Protein AF-A0A937BD16-F1 (afdb_monomer_lite)

Structure (mmCIF, N/CA/C/O backbone):
data_AF-A0A937BD16-F1
#
_entry.id   AF-A0A937BD16-F1
#
loop_
_atom_site.group_PDB
_atom_site.id
_atom_site.type_symbol
_atom_site.label_atom_id
_atom_site.label_alt_id
_atom_site.label_comp_id
_atom_site.label_asym_id
_atom_site.label_entity_id
_atom_site.label_seq_id
_atom_site.pdbx_PDB_ins_code
_atom_site.Cartn_x
_atom_site.Cartn_y
_atom_site.Cartn_z
_atom_site.occupancy
_atom_site.B_iso_or_equiv
_atom_site.auth_seq_id
_atom_site.auth_comp_id
_atom_site.auth_asym_id
_atom_site.auth_atom_id
_atom_site.pdbx_PDB_model_num
ATOM 1 N N . MET A 1 1 ? 2.643 -15.070 -19.752 1.00 63.34 1 MET A N 1
ATOM 2 C CA . MET A 1 1 ? 2.554 -13.840 -18.942 1.00 63.34 1 MET A CA 1
ATOM 3 C C . MET A 1 1 ? 2.254 -14.269 -17.526 1.00 63.34 1 MET A C 1
ATOM 5 O O . MET A 1 1 ? 1.407 -15.140 -17.364 1.00 63.34 1 MET A O 1
ATOM 9 N N . ASN A 1 2 ? 2.993 -13.745 -16.554 1.00 79.44 2 ASN A N 1
ATOM 10 C CA . ASN A 1 2 ? 2.635 -13.888 -15.149 1.00 79.44 2 ASN A CA 1
ATOM 11 C C . ASN A 1 2 ? 1.475 -12.908 -14.878 1.00 79.44 2 ASN A C 1
ATOM 13 O O . ASN A 1 2 ? 1.660 -11.734 -15.192 1.00 79.44 2 ASN A O 1
ATOM 17 N N . PRO A 1 3 ? 0.291 -13.355 -14.421 1.00 86.94 3 PRO A N 1
ATOM 18 C CA . PRO A 1 3 ? -0.824 -12.451 -14.130 1.00 86.94 3 PRO A CA 1
ATOM 19 C C . PRO A 1 3 ? -0.621 -11.640 -12.841 1.00 86.94 3 PRO A C 1
ATOM 21 O O . PRO A 1 3 ? -1.367 -10.698 -12.613 1.00 86.94 3 PRO A O 1
ATOM 24 N N . TRP A 1 4 ? 0.372 -11.996 -12.023 1.00 92.56 4 TRP A N 1
ATOM 25 C CA . TRP A 1 4 ? 0.671 -11.321 -10.766 1.00 92.56 4 TRP A CA 1
ATOM 26 C C . TRP A 1 4 ? 1.426 -10.011 -10.982 1.00 92.56 4 TRP A C 1
ATOM 28 O O . TRP A 1 4 ? 2.419 -9.973 -11.716 1.00 92.56 4 TRP A O 1
ATOM 38 N N . LEU A 1 5 ? 0.974 -8.966 -10.292 1.00 94.94 5 LEU A N 1
ATOM 39 C CA . LEU A 1 5 ? 1.665 -7.690 -10.162 1.00 94.94 5 LEU A CA 1
ATOM 40 C C . L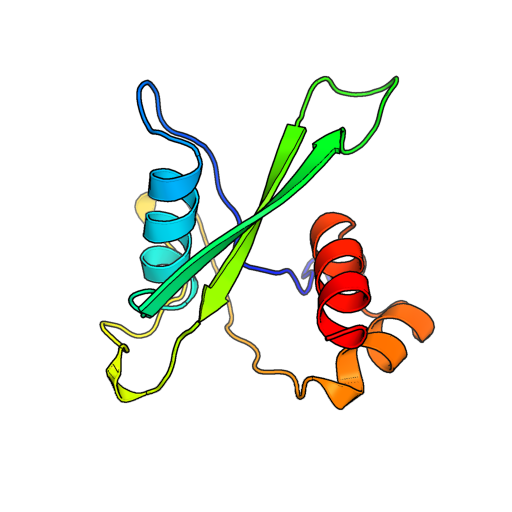EU A 1 5 ? 2.198 -7.550 -8.737 1.00 94.94 5 LEU A C 1
ATOM 42 O O . LEU A 1 5 ? 1.569 -8.000 -7.785 1.00 94.94 5 LEU A O 1
ATOM 46 N N . THR A 1 6 ? 3.361 -6.918 -8.597 1.00 95.44 6 THR A N 1
ATOM 47 C CA . THR A 1 6 ? 3.815 -6.439 -7.292 1.00 95.44 6 THR A CA 1
ATOM 48 C C . THR A 1 6 ? 3.297 -5.030 -7.091 1.00 95.44 6 THR A C 1
ATOM 50 O O . THR A 1 6 ? 3.624 -4.133 -7.876 1.00 95.44 6 THR A O 1
ATOM 53 N N . GLU A 1 7 ? 2.527 -4.841 -6.027 1.00 96.88 7 GLU A N 1
ATOM 54 C CA . GLU A 1 7 ? 1.837 -3.591 -5.746 1.00 96.88 7 GLU A CA 1
ATOM 55 C C . GLU A 1 7 ? 2.064 -3.149 -4.296 1.00 96.88 7 GLU A C 1
ATOM 57 O O . GLU A 1 7 ? 2.407 -3.947 -3.424 1.00 96.88 7 GLU A O 1
ATOM 62 N N . ILE A 1 8 ? 1.925 -1.849 -4.043 1.00 97.19 8 ILE A N 1
ATOM 63 C CA . ILE A 1 8 ? 1.685 -1.347 -2.687 1.00 97.19 8 ILE A CA 1
ATOM 64 C C . ILE A 1 8 ? 0.259 -1.673 -2.246 1.00 97.19 8 ILE A C 1
ATOM 66 O O . ILE A 1 8 ? -0.612 -1.862 -3.093 1.00 97.19 8 ILE A O 1
ATOM 70 N N . VAL A 1 9 ? 0.037 -1.598 -0.932 1.00 97.94 9 VAL A N 1
ATOM 71 C CA . VAL A 1 9 ? -1.296 -1.694 -0.335 1.00 97.94 9 VAL A CA 1
ATOM 72 C C . VAL A 1 9 ? -2.260 -0.699 -0.976 1.00 97.94 9 VAL A C 1
ATOM 74 O O . VAL A 1 9 ? -1.914 0.486 -1.118 1.00 97.94 9 VAL A O 1
ATOM 77 N N . ALA A 1 10 ? -3.454 -1.155 -1.347 1.00 97.25 10 ALA A N 1
ATOM 78 C CA . ALA A 1 10 ? -4.499 -0.304 -1.895 1.00 97.25 10 ALA A CA 1
ATOM 79 C C . ALA A 1 10 ? -5.873 -0.968 -1.843 1.00 97.25 10 ALA A C 1
ATOM 81 O O . ALA A 1 10 ? -6.022 -2.101 -2.259 1.00 97.25 10 ALA A O 1
ATOM 82 N N . GLY A 1 11 ? -6.902 -0.175 -1.557 1.00 96.00 11 GLY A N 1
ATOM 83 C CA . GLY A 1 11 ? -8.269 -0.615 -1.779 1.00 96.00 11 GLY A CA 1
ATOM 84 C C . GLY A 1 11 ? -9.265 0.530 -1.848 1.00 96.00 11 GLY A C 1
ATOM 85 O O . GLY A 1 11 ? -8.908 1.716 -1.923 1.00 96.00 11 GLY A O 1
ATOM 86 N N . GLY A 1 12 ? -10.534 0.152 -1.953 1.00 95.81 12 GLY A N 1
ATOM 87 C CA . GLY A 1 12 ? -11.638 1.072 -2.190 1.00 95.81 12 GLY A CA 1
ATOM 88 C C . GLY A 1 12 ? -11.989 1.894 -0.953 1.00 95.81 12 GLY A C 1
ATOM 89 O O . GLY A 1 12 ? -11.814 1.461 0.178 1.00 95.81 12 GLY A O 1
ATOM 90 N N . ILE A 1 13 ? -12.550 3.085 -1.170 1.00 96.69 13 ILE A N 1
ATOM 91 C CA . ILE A 1 13 ? -13.132 3.884 -0.086 1.00 96.69 13 ILE A CA 1
ATOM 92 C C . ILE A 1 13 ? -14.610 3.520 0.032 1.00 96.69 13 ILE A C 1
ATOM 94 O O . ILE A 1 13 ? -15.385 3.719 -0.913 1.00 96.69 13 ILE A O 1
ATOM 98 N N . SER A 1 14 ? -15.010 3.014 1.195 1.00 95.00 14 SER A N 1
ATOM 99 C CA . SER A 1 14 ? -16.399 2.656 1.472 1.00 95.00 14 SER A CA 1
ATOM 100 C C . SER A 1 14 ? -17.314 3.889 1.581 1.00 95.00 14 SER A C 1
ATOM 102 O O . SER A 1 14 ? -16.861 4.998 1.876 1.00 95.00 14 SER A O 1
ATOM 104 N N . PRO A 1 15 ? -18.638 3.752 1.367 1.00 96.06 15 PRO A N 1
ATOM 105 C CA . PRO A 1 15 ? -19.565 4.872 1.506 1.00 96.06 15 PRO A CA 1
ATOM 106 C C . PRO A 1 15 ? -19.511 5.518 2.900 1.00 96.06 15 PRO A C 1
ATOM 108 O O . PRO A 1 15 ? -19.911 4.915 3.892 1.00 96.06 15 PRO A O 1
ATOM 111 N N . GLY A 1 16 ? -19.069 6.777 2.956 1.00 96.81 16 GLY A N 1
ATOM 112 C CA . GLY A 1 16 ? -18.929 7.537 4.203 1.00 96.81 16 GLY A CA 1
ATOM 113 C C . GLY A 1 16 ? -17.604 7.326 4.941 1.00 96.81 16 GLY A C 1
ATOM 114 O O . GLY A 1 16 ? -17.442 7.898 6.014 1.00 96.81 16 GLY A O 1
ATOM 115 N N . GLU A 1 17 ? -16.684 6.542 4.379 1.00 97.75 17 GLU A N 1
ATOM 116 C CA . GLU A 1 17 ? -15.324 6.359 4.887 1.00 97.75 17 GLU A CA 1
ATOM 117 C C . GLU A 1 17 ? -14.415 7.505 4.415 1.00 97.75 17 GLU A C 1
ATOM 119 O O . GLU A 1 17 ? -14.483 7.937 3.259 1.00 97.75 17 GLU A O 1
ATOM 124 N N . ASP A 1 18 ? -13.570 8.014 5.312 1.00 97.44 18 ASP A N 1
ATOM 125 C CA . ASP A 1 18 ? -12.534 8.979 4.952 1.00 97.44 18 ASP A CA 1
ATOM 126 C C . ASP A 1 18 ? -11.337 8.264 4.302 1.00 97.44 18 ASP A C 1
ATOM 128 O O . ASP A 1 18 ? -11.008 7.126 4.621 1.00 97.44 18 ASP A O 1
ATOM 132 N N . GLU A 1 19 ? -10.631 8.945 3.395 1.00 97.56 19 GLU A N 1
ATOM 133 C CA . GLU A 1 19 ? -9.531 8.336 2.622 1.00 97.56 19 GLU A CA 1
ATOM 134 C C . GLU A 1 19 ? -8.388 7.803 3.506 1.00 97.56 19 GLU A C 1
ATOM 136 O O . GLU A 1 19 ? -7.694 6.865 3.123 1.00 97.56 19 GLU A O 1
ATOM 141 N N . GLU A 1 20 ? -8.172 8.428 4.666 1.00 98.00 20 GLU A N 1
ATOM 142 C CA . GLU A 1 20 ? -7.169 8.002 5.647 1.00 98.00 20 GLU A CA 1
ATOM 143 C C . GLU A 1 20 ? -7.616 6.753 6.413 1.00 98.00 20 GLU A C 1
ATOM 145 O O . GLU A 1 20 ? -6.794 5.869 6.641 1.00 98.00 20 GLU A O 1
ATOM 150 N N . ASP A 1 21 ? -8.909 6.649 6.740 1.00 98.31 21 ASP A N 1
ATOM 151 C CA . ASP A 1 21 ? -9.486 5.471 7.394 1.00 98.31 21 ASP A CA 1
ATOM 152 C C . ASP A 1 21 ? -9.460 4.261 6.455 1.00 98.31 21 ASP A C 1
ATOM 154 O O . ASP A 1 21 ? -9.057 3.179 6.877 1.00 98.31 21 ASP A O 1
ATOM 158 N N . ALA A 1 22 ? -9.780 4.464 5.171 1.00 98.25 22 ALA A N 1
ATOM 159 C CA . ALA A 1 22 ? -9.645 3.432 4.145 1.00 98.25 22 ALA A CA 1
ATOM 160 C C . ALA A 1 22 ? -8.194 2.938 4.062 1.00 98.25 22 ALA A C 1
ATOM 162 O O . ALA A 1 22 ? -7.926 1.758 4.245 1.00 98.25 22 ALA A O 1
ATOM 163 N N . ALA A 1 23 ? -7.224 3.845 3.893 1.00 98.38 23 ALA A N 1
ATOM 164 C CA . ALA A 1 23 ? -5.812 3.465 3.839 1.00 98.38 23 ALA A CA 1
ATOM 165 C C . ALA A 1 23 ? -5.335 2.761 5.124 1.00 98.38 23 ALA A C 1
ATOM 167 O O . ALA A 1 23 ? -4.502 1.862 5.063 1.00 98.38 23 ALA A O 1
ATOM 168 N N . TYR A 1 24 ? -5.851 3.153 6.290 1.00 98.50 24 TYR A N 1
ATOM 169 C CA . TYR A 1 24 ? -5.545 2.494 7.555 1.00 98.50 24 TYR A CA 1
ATOM 170 C C . TYR A 1 24 ? -6.091 1.063 7.617 1.00 98.50 24 TYR A C 1
ATOM 172 O O . TYR A 1 24 ? -5.381 0.156 8.056 1.00 98.50 24 TYR A O 1
ATOM 180 N N . ARG A 1 25 ? -7.343 0.873 7.188 1.00 98.06 25 ARG A N 1
ATOM 181 C CA . ARG A 1 25 ? -8.026 -0.421 7.131 1.00 98.06 25 ARG A CA 1
ATOM 182 C C . ARG A 1 25 ? -7.313 -1.379 6.173 1.00 98.06 25 ARG A C 1
ATOM 184 O O . ARG A 1 25 ? -6.934 -2.462 6.606 1.00 98.06 25 ARG A O 1
ATOM 191 N N . GLU A 1 26 ? -7.024 -0.934 4.953 1.00 98.25 26 GLU A N 1
ATOM 192 C CA . GLU A 1 26 ? -6.363 -1.747 3.920 1.00 98.25 26 GLU A CA 1
ATOM 193 C C . GLU A 1 26 ? -4.975 -2.237 4.364 1.00 98.25 26 GLU A C 1
ATOM 195 O O . GLU A 1 26 ? -4.599 -3.380 4.135 1.00 98.25 26 GLU A O 1
ATOM 200 N N . VAL A 1 27 ? -4.207 -1.423 5.104 1.00 98.44 27 VAL A N 1
ATOM 201 C CA . VAL A 1 27 ? -2.911 -1.873 5.655 1.00 98.44 27 VAL A CA 1
ATOM 202 C C . VAL A 1 27 ? -3.085 -3.029 6.655 1.00 98.44 27 VAL A C 1
ATOM 204 O O . VAL A 1 27 ? -2.236 -3.921 6.735 1.00 98.44 27 VAL A O 1
ATOM 207 N N . ILE A 1 28 ? -4.177 -3.048 7.420 1.00 98.12 28 ILE A N 1
ATOM 208 C CA . ILE A 1 28 ? -4.470 -4.144 8.351 1.00 98.12 28 ILE A CA 1
ATOM 209 C C . ILE A 1 28 ? -4.966 -5.385 7.602 1.00 98.12 28 ILE A C 1
ATOM 211 O O . ILE A 1 28 ? -4.621 -6.496 8.001 1.00 98.12 28 ILE A O 1
ATOM 215 N N . GLU A 1 29 ? -5.767 -5.211 6.556 1.00 97.38 29 GLU A N 1
ATOM 216 C CA . GLU A 1 29 ? -6.356 -6.305 5.777 1.00 97.38 29 GLU A CA 1
ATOM 217 C C . GLU A 1 29 ? -5.303 -6.986 4.893 1.00 97.38 29 GLU A C 1
ATOM 219 O O . GLU A 1 29 ? -5.069 -8.192 5.008 1.00 97.38 29 GLU A O 1
ATOM 224 N N . GLU A 1 30 ? -4.575 -6.212 4.091 1.00 97.88 30 GLU A N 1
ATOM 225 C CA . GLU A 1 30 ? -3.669 -6.758 3.082 1.00 97.88 30 GLU A CA 1
ATOM 226 C C . GLU A 1 30 ? -2.325 -7.209 3.661 1.00 97.88 30 GLU A C 1
ATOM 228 O O . GLU A 1 30 ? -1.794 -8.237 3.237 1.00 97.88 30 GLU A O 1
ATOM 233 N N . ILE A 1 31 ? -1.764 -6.490 4.647 1.00 97.69 31 ILE A N 1
ATOM 234 C CA . ILE A 1 31 ? -0.456 -6.850 5.230 1.00 97.69 31 ILE A CA 1
ATOM 235 C C . ILE A 1 31 ? -0.481 -7.195 6.719 1.00 97.69 31 ILE A C 1
ATOM 237 O 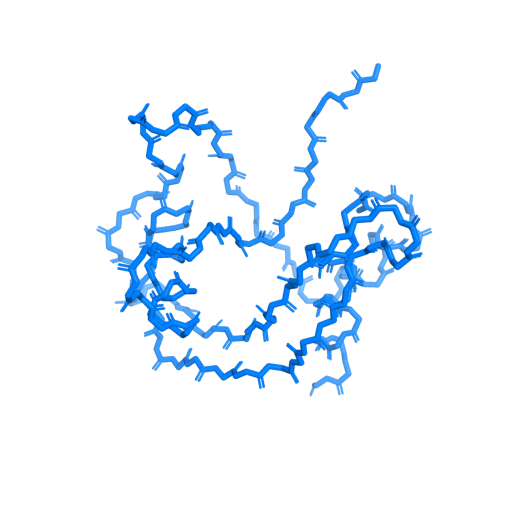O . ILE A 1 31 ? 0.520 -7.694 7.231 1.00 97.69 31 ILE A O 1
ATOM 241 N N . GLY A 1 32 ? -1.589 -6.980 7.430 1.00 98.06 32 GLY A N 1
ATOM 242 C CA . GLY A 1 32 ? -1.728 -7.436 8.816 1.00 98.06 32 GLY A CA 1
ATOM 243 C C . GLY A 1 32 ? -1.066 -6.558 9.872 1.00 98.06 32 GLY A C 1
ATOM 244 O O . GLY A 1 32 ? -0.923 -6.998 11.017 1.00 98.06 32 GLY A O 1
ATOM 245 N N . TYR A 1 33 ? -0.666 -5.329 9.538 1.00 98.56 33 TYR A N 1
ATOM 246 C CA . TYR A 1 33 ? -0.009 -4.415 10.475 1.00 98.56 33 TYR A CA 1
ATOM 247 C C . TYR A 1 33 ? -0.905 -3.235 10.814 1.00 98.56 33 TYR A C 1
ATOM 249 O O . TYR A 1 33 ? -1.593 -2.681 9.969 1.00 98.56 33 TYR A O 1
ATOM 257 N N . LYS A 1 34 ? -0.846 -2.793 12.066 1.00 98.44 34 LYS A N 1
ATOM 258 C CA . LYS A 1 34 ? -1.443 -1.533 12.491 1.00 98.44 34 LYS A CA 1
ATOM 259 C C . LYS A 1 34 ? -0.500 -0.376 12.124 1.00 98.44 34 LYS A C 1
ATOM 261 O O . LYS A 1 34 ? 0.625 -0.367 12.636 1.00 98.44 34 LYS A O 1
ATOM 266 N N . PRO A 1 35 ? -0.916 0.620 11.321 1.00 98.38 35 PRO A N 1
ATOM 267 C CA . PRO A 1 35 ? -0.102 1.812 11.093 1.00 98.38 35 PRO A CA 1
ATOM 268 C C . PRO A 1 35 ? 0.223 2.546 12.404 1.00 98.38 35 PRO A C 1
ATOM 270 O O . PRO A 1 35 ? -0.671 2.839 13.205 1.00 98.38 35 PRO A O 1
ATOM 273 N N . LEU A 1 36 ? 1.505 2.847 12.622 1.00 98.19 36 LEU A N 1
ATOM 274 C CA . LEU A 1 36 ? 2.007 3.671 13.731 1.00 98.19 36 LEU A CA 1
ATOM 275 C C . LEU A 1 36 ? 1.852 5.160 13.426 1.00 98.19 36 LEU A C 1
ATOM 277 O O . LEU A 1 36 ? 1.490 5.957 14.291 1.00 98.19 36 LEU A O 1
ATOM 281 N N . THR A 1 37 ? 2.122 5.520 12.175 1.00 97.62 37 THR A N 1
ATOM 282 C CA . THR A 1 37 ? 1.870 6.839 11.608 1.00 97.62 37 THR A CA 1
ATOM 283 C C . THR A 1 37 ? 1.273 6.658 10.223 1.00 97.62 37 THR A C 1
ATOM 285 O O . THR A 1 37 ? 1.557 5.672 9.543 1.00 97.62 37 THR A O 1
ATOM 288 N N . ILE A 1 38 ? 0.442 7.609 9.806 1.00 97.81 38 ILE A N 1
ATOM 289 C CA . ILE A 1 38 ? -0.069 7.684 8.444 1.00 97.81 38 ILE A CA 1
ATOM 290 C C . ILE A 1 38 ? -0.019 9.139 7.986 1.00 97.81 38 ILE A C 1
ATOM 292 O O . ILE A 1 38 ? -0.314 10.063 8.747 1.00 97.81 38 ILE A O 1
ATOM 296 N N . ARG A 1 39 ? 0.435 9.371 6.755 1.00 97.00 39 ARG A N 1
ATOM 297 C CA . ARG A 1 39 ? 0.466 10.715 6.170 1.00 97.00 39 ARG A CA 1
A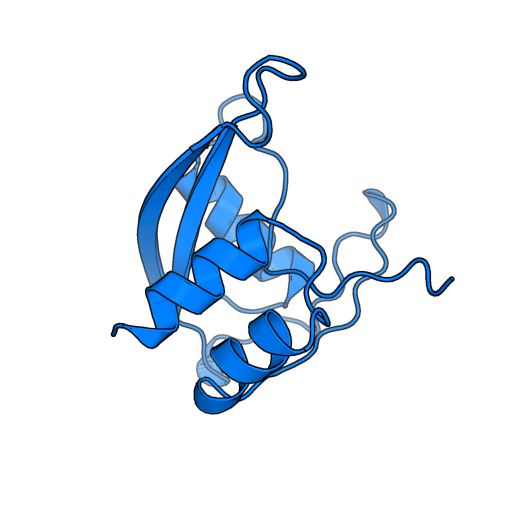TOM 298 C C . ARG A 1 39 ? 0.153 10.686 4.691 1.00 97.00 39 ARG A C 1
ATOM 300 O O . ARG A 1 39 ? 0.703 9.887 3.935 1.00 97.00 39 ARG A O 1
ATOM 307 N N . ARG A 1 40 ? -0.681 11.626 4.259 1.00 98.00 40 ARG A N 1
ATOM 308 C CA . ARG A 1 40 ? -0.992 11.812 2.843 1.00 98.00 40 ARG A CA 1
ATOM 309 C C . ARG A 1 40 ? 0.237 12.314 2.086 1.00 98.00 40 ARG A C 1
ATOM 311 O O . ARG A 1 40 ? 0.846 13.313 2.464 1.00 98.00 40 ARG A O 1
ATOM 318 N N . ILE A 1 41 ? 0.557 11.645 0.985 1.00 97.56 41 ILE A N 1
ATOM 319 C CA . ILE A 1 41 ? 1.627 12.016 0.059 1.00 97.56 41 ILE A CA 1
ATOM 320 C C . ILE A 1 41 ? 1.083 12.976 -0.993 1.00 97.56 41 ILE A C 1
ATOM 322 O O . ILE A 1 41 ? 1.515 14.120 -1.110 1.00 97.56 41 ILE A O 1
ATOM 326 N N . THR A 1 42 ? 0.128 12.496 -1.785 1.00 96.94 42 THR A N 1
ATOM 327 C CA . THR A 1 42 ? -0.429 13.221 -2.926 1.00 96.94 42 THR A CA 1
ATOM 328 C C . THR A 1 42 ? -1.761 12.604 -3.341 1.00 96.94 42 THR A C 1
ATOM 330 O O . THR A 1 42 ? -2.188 11.590 -2.793 1.00 96.94 42 THR A O 1
ATOM 333 N N . ARG A 1 43 ? -2.430 13.222 -4.312 1.00 96.81 43 ARG A N 1
ATOM 334 C CA . ARG A 1 43 ? -3.596 12.654 -4.983 1.00 96.81 43 ARG A CA 1
ATOM 335 C C . ARG A 1 43 ? -3.469 12.878 -6.482 1.00 96.81 43 ARG A C 1
ATOM 337 O O . ARG A 1 43 ? -3.159 13.991 -6.903 1.00 96.81 43 ARG A O 1
ATOM 344 N N . PHE A 1 44 ? -3.734 11.851 -7.276 1.00 96.25 44 PHE A N 1
ATOM 345 C CA . PHE A 1 44 ? -3.596 11.910 -8.729 1.00 96.25 44 PHE A CA 1
ATOM 346 C C . PHE A 1 44 ? -4.683 11.097 -9.433 1.00 96.25 44 PHE A C 1
ATOM 348 O O . PHE A 1 44 ? -5.353 10.265 -8.826 1.00 96.25 44 PHE A O 1
ATOM 355 N N . TYR A 1 45 ? -4.884 11.391 -10.715 1.00 95.38 45 TYR A N 1
ATOM 356 C CA . TYR A 1 45 ? -5.722 10.591 -11.605 1.00 95.38 45 TYR A CA 1
ATOM 357 C C . TYR A 1 45 ? -4.869 9.498 -12.242 1.00 95.38 45 TYR A C 1
ATOM 359 O O . TYR A 1 45 ? -3.766 9.791 -12.702 1.00 95.38 45 TYR A O 1
ATOM 367 N N . VAL A 1 46 ? -5.395 8.275 -12.307 1.00 92.12 46 VAL A N 1
ATOM 368 C CA . VAL A 1 46 ? -4.659 7.110 -12.827 1.00 92.12 46 VAL A CA 1
ATOM 369 C C . VAL A 1 46 ? -4.450 7.213 -14.339 1.00 92.12 46 VAL A C 1
ATOM 371 O O . VAL A 1 46 ? -3.339 7.053 -14.834 1.00 92.12 46 VAL A O 1
ATOM 374 N N . SER A 1 47 ? -5.509 7.539 -15.086 1.00 92.38 47 SER A N 1
ATOM 375 C CA . SER A 1 47 ? -5.439 7.697 -16.542 1.00 92.38 47 SER A CA 1
ATOM 376 C C . SER A 1 47 ? -6.413 8.774 -17.046 1.00 92.38 47 SER A C 1
ATOM 378 O O . SER A 1 47 ? -7.537 8.467 -17.469 1.00 92.38 47 SER A O 1
ATOM 380 N N . PRO A 1 48 ? -6.013 10.063 -16.984 1.00 89.75 48 PRO A N 1
ATOM 381 C CA . PRO A 1 48 ? -6.813 11.167 -17.504 1.00 89.75 48 PRO A CA 1
ATOM 382 C C . PRO A 1 48 ? -7.148 10.966 -18.986 1.00 89.75 48 PRO A C 1
ATOM 384 O O . PRO A 1 48 ? -6.258 10.811 -19.818 1.00 89.75 48 PRO A O 1
ATOM 387 N N . GLY A 1 49 ? -8.439 10.990 -19.316 1.00 94.19 49 GLY A N 1
ATOM 388 C CA . GLY A 1 49 ? -8.947 10.75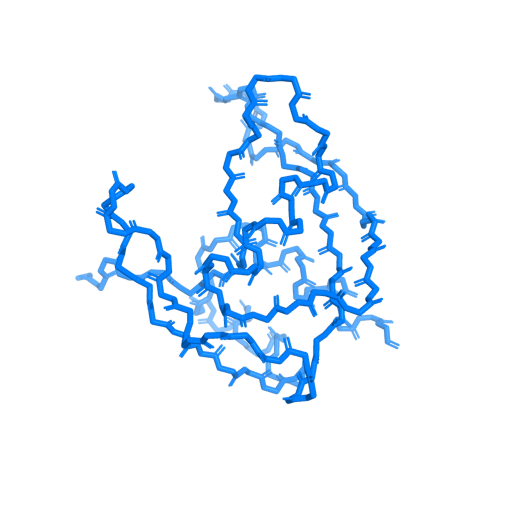7 -20.673 1.00 94.19 49 GLY A CA 1
ATOM 389 C C . GLY A 1 49 ? -9.551 9.368 -20.891 1.00 94.19 49 GLY A C 1
ATOM 390 O O . GLY A 1 49 ? -10.282 9.194 -21.862 1.00 94.19 49 GLY A O 1
ATOM 391 N N . ILE A 1 50 ? -9.312 8.418 -19.977 1.00 95.50 50 ILE A N 1
ATOM 392 C CA . ILE A 1 50 ? -9.925 7.079 -20.002 1.00 95.50 50 ILE A CA 1
ATOM 393 C C . ILE A 1 50 ? -10.871 6.893 -18.814 1.00 95.50 50 ILE A C 1
ATOM 395 O O . ILE A 1 50 ? -12.004 6.456 -18.994 1.00 95.50 50 ILE A O 1
ATOM 399 N N . MET A 1 51 ? -10.424 7.252 -17.607 1.00 94.88 51 MET A N 1
ATOM 400 C CA . MET A 1 51 ? -11.166 7.017 -16.367 1.00 94.88 51 MET A CA 1
ATOM 401 C C . MET A 1 51 ? -11.155 8.240 -15.448 1.00 94.88 51 MET A C 1
ATOM 403 O O . MET A 1 51 ? -10.239 9.064 -15.482 1.00 94.88 51 MET A O 1
ATOM 407 N N . SER A 1 52 ? -12.185 8.344 -14.608 1.00 95.19 52 SER A N 1
ATOM 408 C CA . SER A 1 52 ? -12.295 9.366 -13.559 1.00 95.19 52 SER A CA 1
ATOM 409 C C . SER A 1 52 ? -11.714 8.920 -12.216 1.00 95.19 52 SER A C 1
ATOM 411 O O . SER A 1 52 ? -11.826 9.658 -11.238 1.00 95.19 52 SER A O 1
ATOM 413 N N . GLU A 1 53 ? -11.135 7.720 -12.156 1.00 95.75 53 GLU A N 1
ATOM 414 C CA . GLU A 1 53 ? -10.531 7.167 -10.948 1.00 95.75 53 GLU A CA 1
ATOM 415 C C . GLU A 1 53 ? -9.403 8.062 -10.422 1.00 95.75 53 GLU A C 1
ATOM 417 O O . GLU A 1 53 ? -8.588 8.609 -11.178 1.00 95.75 53 GLU A O 1
ATOM 422 N N . ARG A 1 54 ? -9.375 8.209 -9.096 1.00 95.25 54 ARG A N 1
ATOM 423 C CA . ARG A 1 54 ? -8.382 8.986 -8.362 1.00 95.25 54 ARG A CA 1
ATOM 424 C C . ARG A 1 54 ? -7.815 8.132 -7.248 1.00 95.25 54 ARG A C 1
ATOM 426 O O . ARG A 1 54 ? -8.576 7.567 -6.476 1.00 95.25 54 ARG A O 1
ATOM 433 N N . ILE A 1 55 ? -6.498 8.162 -7.116 1.00 97.62 55 ILE A N 1
ATOM 434 C CA . ILE A 1 55 ? -5.789 7.547 -5.999 1.00 97.62 55 ILE A CA 1
ATOM 435 C C . ILE A 1 55 ? -5.315 8.662 -5.075 1.00 97.62 55 ILE A C 1
ATOM 437 O O . ILE A 1 55 ? -4.643 9.602 -5.519 1.00 97.62 55 ILE A O 1
ATOM 441 N N . THR A 1 56 ? -5.660 8.562 -3.792 1.00 98.31 56 THR A N 1
ATOM 442 C CA . THR A 1 56 ? -4.958 9.284 -2.729 1.00 98.31 56 THR A CA 1
ATOM 443 C C . THR A 1 56 ? -3.894 8.362 -2.167 1.00 98.31 56 THR A C 1
ATOM 445 O O . THR A 1 56 ? -4.195 7.291 -1.662 1.00 98.31 56 THR A O 1
ATOM 448 N N . LEU A 1 57 ? -2.640 8.786 -2.273 1.00 98.31 57 LEU A N 1
ATOM 449 C CA . LEU A 1 57 ? -1.502 7.994 -1.844 1.00 98.31 57 LEU A CA 1
ATOM 450 C C . LEU A 1 57 ? -1.083 8.400 -0.430 1.00 98.31 57 LEU A C 1
ATOM 452 O O . LEU A 1 57 ? -0.926 9.596 -0.153 1.00 98.31 57 LEU A O 1
ATOM 456 N N . PHE A 1 58 ? -0.848 7.412 0.429 1.00 98.56 58 PHE A N 1
ATOM 457 C CA . PHE A 1 58 ? -0.404 7.588 1.809 1.00 98.56 58 PHE A CA 1
ATOM 458 C C . PHE A 1 58 ? 0.932 6.879 2.054 1.00 98.56 58 PHE A C 1
ATOM 460 O O . PHE A 1 58 ? 1.296 5.940 1.354 1.00 98.56 58 PHE A O 1
ATOM 467 N N . TYR A 1 59 ? 1.670 7.357 3.051 1.00 98.06 59 TYR A N 1
ATOM 468 C CA . TYR A 1 59 ? 2.808 6.664 3.645 1.00 98.06 59 TYR A CA 1
ATOM 469 C C . TYR A 1 59 ? 2.417 6.237 5.054 1.00 98.06 59 TYR A C 1
ATOM 471 O O . TYR A 1 59 ? 2.005 7.093 5.842 1.00 98.06 59 TYR A O 1
ATOM 479 N N . ALA A 1 60 ? 2.557 4.946 5.343 1.00 98.19 60 ALA A N 1
ATOM 480 C CA . ALA A 1 60 ? 2.289 4.352 6.642 1.00 98.19 60 ALA A CA 1
ATOM 481 C C . ALA A 1 60 ? 3.560 3.707 7.203 1.00 98.19 60 ALA A C 1
ATOM 483 O O . ALA A 1 60 ? 4.254 2.977 6.497 1.00 98.19 60 ALA A O 1
ATOM 484 N N . GLU A 1 61 ? 3.863 3.979 8.471 1.00 97.62 61 GLU A N 1
ATOM 485 C CA . GLU A 1 61 ? 4.953 3.310 9.186 1.00 97.62 61 GLU A CA 1
ATOM 486 C C . GLU A 1 61 ? 4.412 2.109 9.946 1.00 97.62 61 GLU A C 1
ATOM 488 O O . GLU A 1 61 ? 3.431 2.219 10.683 1.00 97.62 61 GLU A O 1
ATOM 493 N N . VAL A 1 62 ? 5.077 0.971 9.782 1.00 97.69 62 VAL A N 1
ATOM 494 C CA . VAL A 1 62 ? 4.768 -0.283 10.467 1.00 97.69 62 VAL A CA 1
ATOM 495 C C . VAL A 1 62 ? 6.067 -0.935 10.919 1.00 97.69 62 VAL A C 1
ATOM 497 O O . VAL A 1 62 ? 7.119 -0.741 10.306 1.00 97.69 62 VAL A O 1
ATOM 500 N N . ASP A 1 63 ? 5.995 -1.708 11.992 1.00 97.38 63 ASP A N 1
ATOM 501 C CA . ASP A 1 63 ? 7.090 -2.556 12.444 1.00 97.38 63 ASP A CA 1
ATOM 502 C C . ASP A 1 63 ? 6.536 -3.823 13.105 1.00 97.38 63 ASP A C 1
ATOM 504 O O . ASP A 1 63 ? 5.332 -3.969 13.308 1.00 97.38 63 ASP A O 1
ATOM 508 N N . GLU A 1 64 ? 7.413 -4.759 13.463 1.00 97.00 64 GLU A N 1
ATOM 509 C CA . GLU A 1 64 ? 7.008 -6.026 14.086 1.00 97.00 64 GLU A CA 1
ATOM 510 C C . GLU A 1 64 ? 6.196 -5.855 15.379 1.00 97.00 64 GLU A C 1
ATOM 512 O O . GLU A 1 64 ? 5.431 -6.746 15.741 1.00 97.00 64 GLU A O 1
ATOM 517 N N . SER A 1 65 ? 6.314 -4.720 16.079 1.00 98.00 65 SER A N 1
ATOM 518 C CA . SER A 1 65 ? 5.513 -4.464 17.279 1.00 98.00 65 SER A CA 1
ATOM 519 C C . SER A 1 65 ? 4.051 -4.143 16.961 1.00 98.00 65 SER A C 1
ATOM 521 O O . SER A 1 65 ? 3.198 -4.261 17.843 1.00 98.00 65 SER A O 1
ATOM 523 N N . SER A 1 66 ? 3.750 -3.761 15.717 1.00 98.06 66 SER A N 1
ATOM 524 C CA . SER A 1 66 ? 2.411 -3.396 15.265 1.00 98.06 66 SER A CA 1
ATOM 525 C C . SER A 1 66 ? 1.695 -4.495 14.473 1.00 98.06 66 SER A C 1
ATOM 527 O O . SER A 1 66 ? 0.569 -4.277 14.020 1.00 98.06 66 SER A O 1
ATOM 529 N N . ARG A 1 67 ? 2.290 -5.689 14.344 1.00 98.00 67 ARG A N 1
ATOM 530 C CA . ARG A 1 67 ? 1.668 -6.837 13.673 1.00 98.00 67 ARG A CA 1
ATOM 531 C C . ARG A 1 67 ? 0.441 -7.343 14.440 1.00 98.00 67 ARG A C 1
ATOM 533 O O . ARG A 1 67 ? 0.510 -7.611 15.639 1.00 98.00 67 ARG A O 1
ATOM 540 N N . LEU A 1 68 ? -0.676 -7.502 13.736 1.00 97.75 68 LEU A N 1
ATOM 541 C CA . LEU A 1 68 ? -1.954 -7.991 14.264 1.00 97.75 68 LEU A CA 1
ATOM 542 C C . LEU A 1 68 ? -2.318 -9.379 13.730 1.00 97.75 68 LEU A C 1
ATOM 544 O O . LEU A 1 68 ? -2.876 -10.188 14.471 1.00 97.75 68 LEU A O 1
ATOM 548 N N . ASN A 1 69 ? -2.027 -9.646 12.457 1.00 95.69 69 ASN A N 1
ATOM 549 C CA . ASN A 1 69 ? -2.325 -10.908 11.784 1.00 95.69 69 ASN A CA 1
ATOM 550 C C . ASN A 1 69 ? -1.280 -11.189 10.675 1.00 95.69 69 ASN A C 1
ATOM 552 O O . ASN A 1 69 ? -0.209 -10.573 10.655 1.00 95.69 69 ASN A O 1
ATOM 556 N N . ASP A 1 70 ? -1.537 -12.172 9.813 1.00 95.31 70 ASP A N 1
ATOM 557 C CA . ASP A 1 70 ? -0.605 -12.581 8.754 1.00 95.31 70 ASP A CA 1
ATOM 558 C C . ASP A 1 70 ? -0.742 -11.780 7.441 1.00 95.31 70 ASP A C 1
ATOM 560 O O . ASP A 1 70 ? 0.117 -11.921 6.572 1.00 95.31 70 ASP A O 1
ATOM 564 N N . GLY A 1 71 ? -1.756 -10.918 7.321 1.00 96.56 71 GLY A N 1
ATOM 565 C CA . GLY A 1 71 ? -2.155 -10.253 6.082 1.00 96.56 71 GLY A CA 1
ATOM 566 C C . GLY A 1 71 ? -2.809 -11.222 5.097 1.00 96.56 71 GLY A C 1
ATOM 567 O O . GLY A 1 71 ? -3.259 -12.305 5.481 1.00 96.56 71 GLY A O 1
ATOM 568 N N . GLY A 1 72 ? -2.815 -10.842 3.821 1.00 95.62 72 GLY A N 1
ATOM 569 C CA . GLY A 1 72 ? -3.319 -11.661 2.718 1.00 95.62 72 GLY A CA 1
ATOM 570 C C . GLY A 1 72 ? -4.646 -11.194 2.122 1.00 95.62 72 GLY A C 1
ATOM 571 O O . GLY A 1 72 ? -5.114 -11.835 1.184 1.00 95.62 72 GLY A O 1
ATOM 572 N N . GLY A 1 73 ? -5.213 -10.094 2.625 1.00 93.31 73 GLY A N 1
ATOM 573 C CA . GLY A 1 73 ? -6.494 -9.562 2.169 1.00 93.31 73 GLY A CA 1
ATOM 574 C C . GLY A 1 73 ? -7.690 -10.262 2.811 1.00 93.31 73 GLY A C 1
ATOM 575 O O . GLY A 1 73 ? -7.560 -11.035 3.773 1.00 93.31 73 GLY A O 1
ATOM 576 N N . LEU A 1 74 ? -8.879 -9.981 2.287 1.00 89.44 74 LEU A N 1
ATOM 577 C CA . LEU A 1 74 ? -10.135 -10.557 2.756 1.00 89.44 74 LEU A CA 1
ATOM 578 C C . LEU A 1 74 ? -10.667 -11.631 1.799 1.00 89.44 74 LEU A C 1
ATOM 580 O O . LEU A 1 74 ? -10.947 -11.385 0.629 1.00 89.44 74 LEU A O 1
ATOM 584 N N . LEU A 1 75 ? -10.933 -12.827 2.340 1.00 82.12 75 LEU A N 1
ATOM 585 C CA . LEU A 1 75 ? -11.538 -13.932 1.578 1.00 82.12 75 LEU A CA 1
ATOM 586 C C . LEU A 1 75 ? -12.903 -13.566 0.978 1.00 82.12 75 LEU A C 1
ATOM 588 O O . LEU A 1 75 ? -13.241 -14.031 -0.108 1.00 82.12 75 LEU A O 1
ATOM 592 N N . ASP A 1 76 ? -13.691 -12.754 1.686 1.00 86.69 76 ASP A N 1
ATOM 593 C CA . ASP A 1 76 ? -15.015 -12.325 1.225 1.00 86.69 76 ASP A CA 1
ATOM 594 C C . ASP A 1 76 ? -14.933 -11.288 0.083 1.00 86.69 76 ASP A C 1
ATOM 596 O O . ASP A 1 76 ? -15.938 -11.052 -0.592 1.00 86.69 76 ASP A O 1
ATOM 600 N N . GLU A 1 77 ? -13.748 -10.715 -0.164 1.00 87.69 77 GLU A N 1
ATOM 601 C CA . GLU A 1 77 ? -13.461 -9.776 -1.259 1.00 87.69 77 GLU A CA 1
ATOM 602 C C . GLU A 1 77 ? -12.733 -10.438 -2.447 1.00 87.69 77 GLU A C 1
ATOM 604 O O . GLU A 1 77 ? -12.419 -9.771 -3.428 1.00 87.69 77 GLU A O 1
ATOM 609 N N . ASP A 1 78 ? -12.560 -11.769 -2.410 1.00 89.50 78 ASP A N 1
ATOM 610 C CA . ASP A 1 78 ? -11.857 -12.563 -3.436 1.00 89.50 78 ASP A CA 1
ATOM 611 C C . ASP A 1 78 ? -10.390 -12.127 -3.629 1.00 89.50 78 ASP A C 1
ATOM 613 O O . ASP A 1 78 ? -9.838 -12.177 -4.731 1.00 89.50 78 ASP A O 1
ATOM 617 N N . GLU A 1 79 ? -9.751 -11.700 -2.538 1.00 90.69 79 GLU A N 1
ATOM 618 C CA . GLU A 1 79 ? -8.346 -11.301 -2.515 1.00 90.69 79 GLU A CA 1
ATOM 619 C C . GLU A 1 79 ? -7.428 -12.492 -2.206 1.00 90.69 79 GLU A C 1
ATOM 621 O O . GLU A 1 79 ? -7.624 -13.232 -1.240 1.00 90.69 79 GLU A O 1
ATOM 626 N N . ASP A 1 80 ? -6.394 -12.664 -3.033 1.00 92.75 80 ASP A N 1
ATOM 627 C CA . ASP A 1 80 ? -5.301 -13.620 -2.832 1.00 92.75 80 ASP A CA 1
ATOM 628 C C . ASP A 1 80 ? -3.983 -12.843 -2.900 1.00 92.75 80 ASP A C 1
ATOM 630 O O . ASP A 1 80 ? -3.456 -12.586 -3.984 1.00 92.75 80 ASP A O 1
ATOM 634 N N . ILE A 1 81 ? -3.489 -12.385 -1.745 1.00 95.88 81 ILE A N 1
ATOM 635 C CA . ILE A 1 81 ? -2.329 -11.489 -1.666 1.00 95.88 81 ILE A CA 1
ATOM 636 C C . ILE A 1 81 ? -1.137 -12.205 -1.032 1.00 95.88 81 ILE A C 1
ATOM 638 O O . ILE A 1 81 ? -1.192 -12.716 0.087 1.00 95.88 81 ILE A O 1
ATOM 642 N N . GLN A 1 82 ? 0.002 -12.166 -1.727 1.00 95.56 82 GLN A N 1
ATOM 643 C CA . GLN A 1 82 ? 1.286 -12.595 -1.184 1.00 95.56 82 GLN A CA 1
ATOM 644 C C . GLN A 1 82 ? 2.131 -11.386 -0.770 1.00 95.56 82 GLN A C 1
ATOM 646 O O . GLN A 1 82 ? 2.569 -10.599 -1.609 1.00 95.56 82 GLN A O 1
ATOM 651 N N . LEU A 1 83 ? 2.455 -11.294 0.521 1.00 95.62 83 LEU A N 1
ATOM 652 C CA . LEU A 1 83 ? 3.332 -10.245 1.037 1.00 95.62 83 LEU A CA 1
ATOM 653 C C . LEU A 1 83 ? 4.767 -10.421 0.525 1.00 95.62 83 LEU A C 1
ATOM 655 O O . LEU A 1 83 ? 5.365 -11.497 0.631 1.00 95.62 83 LEU A O 1
ATOM 659 N N . VAL A 1 84 ? 5.355 -9.319 0.062 1.00 94.56 84 VAL A N 1
ATOM 660 C CA . VAL A 1 84 ? 6.776 -9.226 -0.282 1.00 94.56 84 VAL A CA 1
ATOM 661 C C . VAL A 1 84 ? 7.398 -8.001 0.378 1.00 94.56 84 VAL A C 1
ATOM 663 O O . VAL A 1 84 ? 6.900 -6.884 0.266 1.00 94.56 84 VAL A O 1
ATOM 666 N N . TRP A 1 85 ? 8.521 -8.207 1.065 1.00 92.44 85 TRP A N 1
ATOM 667 C CA . TRP A 1 85 ? 9.270 -7.131 1.709 1.00 92.44 85 TRP A CA 1
ATOM 668 C C . TRP A 1 85 ? 10.492 -6.787 0.874 1.00 92.44 85 TRP A C 1
ATOM 670 O O . TRP A 1 85 ? 11.363 -7.630 0.649 1.00 92.44 85 TRP A O 1
ATOM 680 N N . VAL A 1 86 ? 10.568 -5.534 0.432 1.00 90.06 86 VAL A N 1
ATOM 681 C CA . VAL A 1 86 ? 11.652 -5.053 -0.424 1.00 90.06 86 VAL A CA 1
ATOM 682 C C . VAL A 1 86 ? 12.510 -4.030 0.314 1.00 90.06 86 VAL A C 1
ATOM 684 O O . VAL A 1 86 ? 11.977 -3.099 0.925 1.00 90.06 86 VAL A O 1
ATOM 687 N N . PRO A 1 87 ? 13.850 -4.147 0.269 1.00 91.62 87 PRO A N 1
ATOM 688 C CA . PRO A 1 87 ? 14.713 -3.093 0.769 1.00 91.62 87 PRO A CA 1
ATOM 689 C C . PRO A 1 87 ? 14.429 -1.786 0.029 1.00 91.62 87 PRO A C 1
ATOM 691 O O . PRO A 1 87 ? 14.338 -1.761 -1.198 1.00 91.62 87 PRO A O 1
ATOM 694 N N . LYS A 1 88 ? 14.390 -0.668 0.759 1.00 89.94 88 LYS A N 1
ATOM 695 C CA . LYS A 1 88 ? 14.235 0.674 0.169 1.00 89.94 88 LYS A CA 1
ATOM 696 C C . LYS A 1 88 ? 15.223 0.936 -0.977 1.00 89.94 88 LYS A C 1
ATOM 698 O O . LYS A 1 88 ? 14.881 1.605 -1.948 1.00 89.94 88 LYS A O 1
ATOM 703 N N . SER A 1 89 ? 16.441 0.404 -0.875 1.00 90.62 89 SER A N 1
ATOM 704 C CA . SER A 1 89 ? 17.484 0.529 -1.898 1.00 90.62 89 SER A CA 1
ATOM 705 C C . SER A 1 89 ? 17.127 -0.128 -3.236 1.00 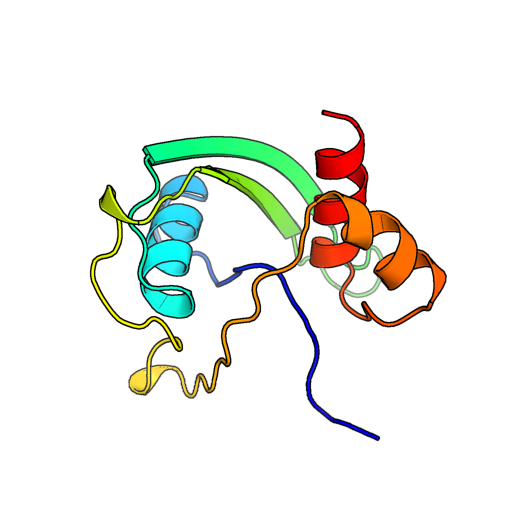90.62 89 SER A C 1
ATOM 707 O O . SER A 1 89 ? 17.634 0.312 -4.261 1.00 90.62 89 SER A O 1
ATOM 709 N N . SER A 1 90 ? 16.255 -1.140 -3.243 1.00 90.12 90 SER A N 1
ATOM 710 C CA . SER A 1 90 ? 15.848 -1.879 -4.447 1.00 90.12 90 SER A CA 1
ATOM 711 C C . SER A 1 90 ? 14.764 -1.162 -5.257 1.00 90.12 90 SER A C 1
ATOM 713 O O . SER A 1 90 ? 14.573 -1.469 -6.429 1.00 90.12 90 SER A O 1
ATOM 715 N N . ALA A 1 91 ? 14.089 -0.167 -4.671 1.00 86.75 91 ALA A N 1
ATOM 716 C CA . ALA A 1 91 ? 12.937 0.504 -5.273 1.00 86.75 91 ALA A CA 1
ATOM 717 C C . ALA A 1 91 ? 13.225 1.087 -6.671 1.00 86.75 91 ALA A C 1
ATOM 719 O O . ALA A 1 91 ? 12.456 0.876 -7.606 1.00 86.75 91 ALA A O 1
ATOM 720 N N . LEU A 1 92 ? 14.351 1.791 -6.846 1.00 90.94 92 LEU A N 1
ATOM 721 C CA . LEU A 1 92 ? 14.714 2.347 -8.156 1.00 90.94 92 LEU A CA 1
ATOM 722 C C . LEU A 1 92 ? 15.131 1.279 -9.164 1.00 90.94 92 LEU A C 1
ATOM 724 O O . LEU A 1 92 ? 14.887 1.444 -10.356 1.00 90.94 92 LEU A O 1
ATOM 728 N N . GLU A 1 93 ? 15.782 0.217 -8.694 1.00 94.81 93 GLU A N 1
ATOM 729 C CA . GLU A 1 93 ? 16.230 -0.873 -9.553 1.00 94.81 93 GLU A CA 1
ATOM 730 C C . GLU A 1 93 ? 15.030 -1.601 -10.160 1.00 94.81 93 GLU A C 1
ATOM 732 O O . GLU A 1 93 ? 14.972 -1.746 -11.378 1.00 94.81 93 GLU A O 1
ATOM 737 N N . TRP A 1 94 ? 14.035 -1.950 -9.343 1.00 94.69 94 TRP A N 1
ATOM 738 C CA . TRP A 1 94 ? 12.826 -2.651 -9.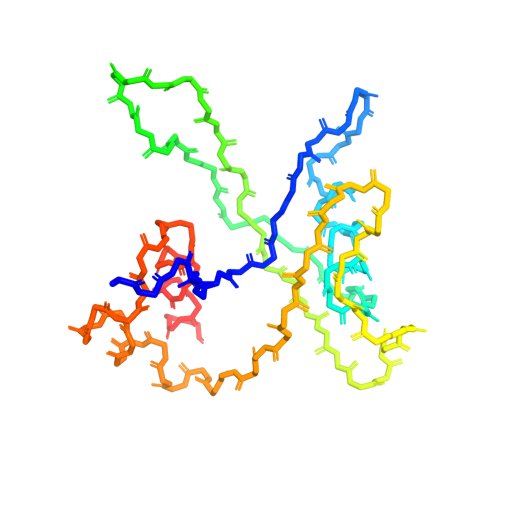786 1.00 94.69 94 TRP A CA 1
ATOM 739 C C . TRP A 1 94 ? 12.007 -1.822 -10.779 1.00 94.69 94 TRP A C 1
ATOM 741 O O . TRP A 1 94 ? 11.543 -2.331 -11.801 1.00 94.69 94 TRP A O 1
ATOM 751 N N . VAL A 1 95 ? 11.888 -0.513 -10.533 1.00 93.56 95 VAL A N 1
ATOM 752 C CA . VAL A 1 95 ? 11.257 0.416 -11.483 1.00 93.56 95 VAL A CA 1
ATOM 753 C C . VAL A 1 95 ? 12.052 0.486 -12.795 1.00 93.56 95 VAL A C 1
ATOM 755 O O . VAL A 1 95 ? 11.462 0.424 -13.873 1.00 93.56 95 VAL A O 1
ATOM 758 N N . ALA A 1 96 ? 13.385 0.579 -12.740 1.00 93.62 96 ALA A N 1
ATOM 759 C CA . ALA A 1 96 ? 14.231 0.657 -13.933 1.00 93.62 96 ALA A CA 1
ATOM 760 C C . ALA A 1 96 ? 14.248 -0.649 -14.750 1.00 93.62 96 ALA A C 1
ATOM 762 O O . ALA A 1 96 ? 14.329 -0.608 -15.980 1.00 93.62 96 ALA A O 1
ATOM 763 N N . GLN A 1 97 ? 14.152 -1.796 -14.078 1.00 95.75 97 GLN A N 1
ATOM 764 C CA . GLN A 1 97 ? 14.098 -3.130 -14.681 1.00 95.75 97 GLN A CA 1
ATOM 765 C C . GLN A 1 97 ? 12.699 -3.507 -15.190 1.00 95.75 97 GLN A C 1
ATOM 767 O O . GLN A 1 97 ? 12.545 -4.574 -15.779 1.00 95.75 97 GLN A O 1
ATOM 772 N N . GLN A 1 98 ? 11.706 -2.618 -15.048 1.00 93.00 98 GLN A N 1
ATOM 773 C CA . GLN A 1 98 ? 10.312 -2.849 -15.449 1.00 93.00 98 GLN A CA 1
ATOM 774 C C . GLN A 1 98 ? 9.656 -4.023 -14.700 1.00 93.00 98 GLN A C 1
ATOM 776 O O . GLN A 1 98 ? 8.758 -4.674 -15.229 1.00 93.00 98 GLN A O 1
ATOM 781 N N . GLU A 1 99 ? 10.087 -4.288 -13.463 1.00 93.75 99 GLU A N 1
ATOM 782 C CA . GLU A 1 99 ? 9.470 -5.304 -12.599 1.00 93.75 99 GLU A CA 1
ATOM 783 C C . GLU A 1 99 ? 8.169 -4.800 -11.958 1.00 93.75 99 GLU A C 1
ATOM 785 O O . GLU A 1 99 ? 7.296 -5.592 -11.609 1.00 93.75 99 GLU A O 1
ATOM 790 N N . ILE A 1 100 ? 8.008 -3.477 -11.845 1.00 95.31 100 ILE A N 1
ATOM 791 C CA . ILE A 1 100 ? 6.780 -2.839 -11.361 1.00 95.31 100 ILE A CA 1
ATOM 792 C C . ILE A 1 100 ? 5.932 -2.376 -12.545 1.00 95.31 100 ILE A C 1
ATOM 794 O O . ILE A 1 100 ? 6.287 -1.425 -13.242 1.00 95.31 100 ILE A O 1
ATOM 798 N N . GLY A 1 101 ? 4.794 -3.043 -12.743 1.00 93.25 101 GLY A N 1
ATOM 799 C CA . GLY A 1 101 ? 3.803 -2.700 -13.771 1.00 93.25 101 GLY A CA 1
ATOM 800 C C . GLY A 1 101 ? 2.687 -1.762 -13.299 1.00 93.25 101 GLY A C 1
ATOM 801 O O . GLY A 1 101 ? 1.893 -1.305 -14.119 1.00 93.25 101 GLY A O 1
ATOM 802 N N . ASP A 1 102 ? 2.618 -1.470 -12.000 1.00 94.88 102 ASP A N 1
ATOM 803 C CA . ASP A 1 102 ? 1.552 -0.678 -11.391 1.00 94.88 102 ASP A CA 1
ATOM 804 C C . ASP A 1 102 ? 1.983 0.774 -11.100 1.00 94.88 102 ASP A C 1
ATOM 806 O O . ASP A 1 102 ? 3.004 1.054 -10.464 1.00 94.88 102 ASP A O 1
ATOM 810 N N . SER A 1 103 ? 1.172 1.729 -11.563 1.00 93.75 103 SER A N 1
ATOM 811 C CA . SER A 1 103 ? 1.522 3.155 -11.556 1.00 93.75 103 SER A CA 1
ATOM 812 C C . SER A 1 103 ? 1.597 3.764 -10.150 1.00 93.75 103 SER A C 1
ATOM 814 O O . SER A 1 103 ? 2.516 4.543 -9.876 1.00 93.75 103 SER A O 1
ATOM 816 N N . LYS A 1 104 ? 0.680 3.400 -9.238 1.00 96.19 104 LYS A N 1
ATOM 817 C CA . LYS A 1 104 ? 0.686 3.902 -7.849 1.00 96.19 104 LYS A CA 1
ATOM 818 C C . LYS A 1 104 ? 1.919 3.399 -7.099 1.00 96.19 104 LYS A C 1
ATOM 820 O O . LYS A 1 104 ? 2.556 4.181 -6.391 1.00 96.19 104 LYS A O 1
ATOM 825 N N . THR A 1 105 ? 2.325 2.156 -7.355 1.00 96.81 105 THR A N 1
ATOM 826 C CA . THR A 1 105 ? 3.539 1.551 -6.798 1.00 96.81 105 THR A CA 1
ATOM 827 C C . THR A 1 105 ? 4.796 2.262 -7.285 1.00 96.81 105 THR A C 1
ATOM 829 O O . THR A 1 105 ? 5.631 2.647 -6.465 1.00 96.81 105 THR A O 1
ATOM 832 N N . MET A 1 106 ? 4.912 2.548 -8.589 1.00 95.44 106 MET A N 1
ATOM 833 C CA . MET A 1 106 ? 6.039 3.329 -9.122 1.00 95.44 106 MET A CA 1
ATOM 834 C C . MET A 1 106 ? 6.128 4.722 -8.479 1.00 95.44 106 MET A C 1
ATOM 836 O O . MET A 1 106 ? 7.211 5.150 -8.077 1.00 95.44 106 MET A O 1
ATOM 840 N N . VAL A 1 107 ? 5.000 5.434 -8.354 1.00 95.25 107 VAL A N 1
ATOM 841 C CA . VAL A 1 107 ? 4.953 6.771 -7.731 1.00 95.25 107 VAL A CA 1
ATOM 842 C C . VAL A 1 107 ? 5.382 6.709 -6.264 1.00 95.25 107 VAL A C 1
ATOM 844 O O . VAL A 1 107 ? 6.200 7.527 -5.835 1.00 95.25 107 VAL A O 1
ATOM 847 N N . ALA A 1 108 ? 4.880 5.732 -5.505 1.00 96.19 108 ALA A N 1
ATOM 848 C CA . ALA A 1 108 ? 5.239 5.538 -4.103 1.00 96.19 108 ALA A CA 1
ATOM 849 C C . ALA A 1 108 ? 6.733 5.239 -3.926 1.00 96.19 108 ALA A C 1
ATOM 851 O O . ALA A 1 108 ? 7.396 5.871 -3.102 1.00 96.19 108 ALA A O 1
ATOM 852 N N . MET A 1 109 ? 7.285 4.340 -4.745 1.00 95.19 109 MET A N 1
ATOM 853 C CA . MET A 1 109 ? 8.706 3.988 -4.733 1.00 95.19 109 MET A CA 1
ATOM 854 C C . MET A 1 109 ? 9.607 5.187 -5.051 1.00 95.19 109 MET A C 1
ATOM 856 O O . MET A 1 109 ? 10.566 5.449 -4.322 1.00 95.19 109 MET A O 1
ATOM 860 N N . LEU A 1 110 ? 9.284 5.951 -6.101 1.00 93.44 110 LEU A N 1
ATOM 861 C CA . LEU A 1 110 ? 10.051 7.135 -6.502 1.00 93.44 110 LEU A CA 1
ATOM 862 C C . LEU A 1 110 ? 10.011 8.241 -5.444 1.00 93.44 110 LEU A C 1
ATOM 864 O O . LEU A 1 110 ? 11.025 8.899 -5.209 1.00 93.44 110 LEU A O 1
ATOM 868 N N . TRP A 1 111 ? 8.864 8.444 -4.796 1.00 94.06 111 TRP A N 1
ATOM 869 C CA . TRP A 1 111 ? 8.740 9.405 -3.704 1.00 94.06 111 TRP A CA 1
ATOM 870 C C . TRP A 1 111 ? 9.506 8.953 -2.457 1.00 94.06 111 TRP A C 1
ATOM 872 O O . TRP A 1 111 ? 10.236 9.746 -1.864 1.00 94.06 111 TRP A O 1
ATOM 882 N N . HIS A 1 112 ? 9.392 7.676 -2.076 1.00 92.69 112 HIS A N 1
ATOM 883 C CA . HIS A 1 112 ? 10.037 7.154 -0.871 1.00 92.69 112 HIS A CA 1
ATOM 884 C C . HIS A 1 112 ? 11.561 7.135 -1.008 1.00 92.69 112 HIS A C 1
ATOM 886 O O . HIS A 1 112 ? 12.267 7.383 -0.033 1.00 92.69 112 HIS A O 1
ATOM 892 N N . HIS A 1 113 ? 12.077 6.907 -2.220 1.00 89.38 113 HIS A N 1
ATOM 893 C CA . HIS A 1 113 ? 13.507 6.980 -2.508 1.00 89.38 113 HIS A CA 1
ATOM 894 C C . HIS A 1 113 ? 14.124 8.359 -2.203 1.00 89.38 113 HIS A C 1
ATOM 896 O O . HIS A 1 113 ? 15.294 8.424 -1.840 1.00 89.38 113 HIS A O 1
ATOM 902 N N . GLN A 1 114 ? 13.363 9.452 -2.333 1.00 82.69 114 GLN A N 1
ATOM 903 C CA . GLN A 1 114 ? 13.862 10.819 -2.117 1.00 82.69 114 GLN A CA 1
ATOM 904 C C . GLN A 1 114 ? 13.938 11.237 -0.638 1.00 82.69 114 GLN A C 1
ATOM 906 O O . GLN A 1 114 ? 14.467 12.310 -0.347 1.00 82.69 114 GLN A O 1
ATOM 911 N N . MET A 1 115 ? 13.384 10.433 0.277 1.00 77.06 115 MET A N 1
ATOM 912 C CA . MET A 1 115 ? 13.394 10.676 1.730 1.00 77.06 115 MET A CA 1
ATOM 913 C C . MET A 1 115 ? 14.625 10.085 2.393 1.00 77.06 115 MET A C 1
ATOM 915 O O . MET A 1 115 ? 15.131 10.702 3.348 1.00 77.06 115 MET A O 1
#

pLDDT: mean 94.51, std 4.96, range [63.34, 98.56]

Foldseek 3Di:
DPPDADADFDDDADVPRDLQNRSQVSCCAAAQFGFPDKDWDDKDDQDPPPDPDMDTDMDTDTDPVGGHDRGQHDVVVVTGHDDDDDDLVCLVVCVVVVSHPGDSSNVVSVVSNVD

Radius of gyration: 14.37 Å; chains: 1; bounding box: 37×27×38 Å

Sequence (115 aa):
MNPWLTEIVAGGISPGEDEEDAAYREVIEEIGYKPLTIRRITRFYVSPGIMSERITLFYAEVDESSRLNDGGGLLDEDEDIQLVWVPKSSALEWVAQQEIGDSKTMVAMLWHHQM

Secondary structure (DSSP, 8-state):
--------S--PPPTT--HHHHHHHHIIIII-B--SEEEEEEEEESSTTT---EEEEEEEE--GGGB-S-----GGGT---------GGGHHHHHHTT----HHHHHHHHHHHT-